Protein AF-A0A227JDB8-F1 (afdb_monomer_lite)

Structure (mmCIF, N/CA/C/O backbone):
data_AF-A0A227JDB8-F1
#
_entry.id   AF-A0A227JDB8-F1
#
loop_
_atom_site.group_PDB
_atom_site.id
_atom_site.type_symbol
_atom_site.label_atom_id
_atom_site.label_alt_id
_atom_site.label_comp_id
_atom_site.label_asym_id
_atom_site.label_entity_id
_atom_site.label_seq_id
_atom_site.pdbx_PDB_ins_code
_atom_site.Cartn_x
_atom_site.Cartn_y
_atom_site.Cartn_z
_atom_site.occupancy
_atom_site.B_iso_or_equiv
_atom_site.auth_seq_id
_ato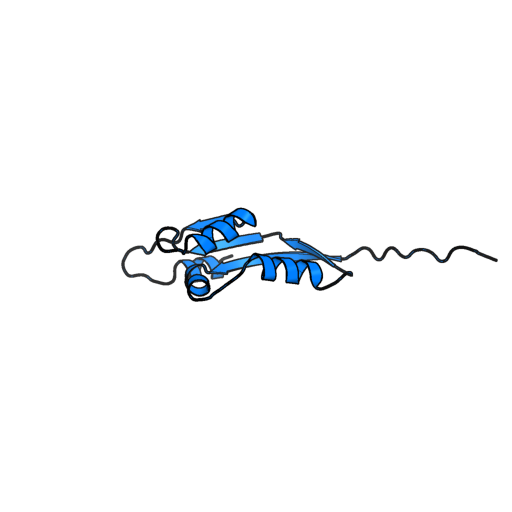m_site.auth_comp_id
_atom_site.auth_asym_id
_atom_site.auth_atom_id
_atom_site.pdbx_PDB_model_num
ATOM 1 N N . MET A 1 1 ? 44.524 -11.049 -34.548 1.00 39.00 1 MET A N 1
ATOM 2 C CA . MET A 1 1 ? 44.353 -10.693 -33.125 1.00 39.00 1 MET A CA 1
ATOM 3 C C . MET A 1 1 ? 43.212 -9.696 -33.043 1.00 39.00 1 MET A C 1
ATOM 5 O O . MET A 1 1 ? 43.419 -8.552 -33.417 1.00 39.00 1 MET A O 1
ATOM 9 N N . ASN A 1 2 ? 42.017 -10.125 -32.635 1.00 36.44 2 ASN A N 1
ATOM 10 C CA . ASN A 1 2 ? 40.935 -9.194 -32.313 1.00 36.44 2 ASN A CA 1
ATOM 11 C C . ASN A 1 2 ? 40.999 -8.923 -30.811 1.00 36.44 2 ASN A C 1
ATOM 13 O O . ASN A 1 2 ? 40.746 -9.812 -30.002 1.00 36.44 2 ASN A O 1
ATOM 17 N N . LEU A 1 3 ? 41.434 -7.713 -30.471 1.00 56.06 3 LEU A N 1
ATOM 18 C CA . LEU A 1 3 ? 41.342 -7.136 -29.136 1.00 56.06 3 LEU A CA 1
ATOM 19 C C . LEU A 1 3 ? 39.922 -6.585 -28.946 1.00 56.06 3 LEU A C 1
ATOM 21 O O . LEU A 1 3 ? 39.310 -6.143 -29.914 1.00 56.06 3 LEU A O 1
ATOM 25 N N . PHE A 1 4 ? 39.466 -6.596 -27.694 1.00 58.56 4 PHE A N 1
ATOM 26 C CA . PHE A 1 4 ? 38.163 -6.167 -27.164 1.00 58.56 4 PHE A CA 1
ATOM 27 C C . PHE A 1 4 ? 37.094 -7.273 -27.099 1.00 58.56 4 PHE A C 1
ATOM 29 O O . PHE A 1 4 ? 36.376 -7.509 -28.073 1.00 58.56 4 PHE A O 1
ATOM 36 N N . PRO A 1 5 ? 36.952 -7.955 -25.940 1.00 51.16 5 PRO A N 1
ATOM 37 C CA . PRO A 1 5 ? 35.776 -8.772 -25.687 1.00 51.16 5 PRO A CA 1
ATOM 38 C C . PRO A 1 5 ? 34.570 -7.833 -25.673 1.00 51.16 5 PRO A C 1
ATOM 40 O O . PRO A 1 5 ? 34.548 -6.848 -24.934 1.00 51.16 5 PRO A O 1
ATOM 43 N N . GLY A 1 6 ? 33.597 -8.104 -26.543 1.00 49.47 6 GLY A N 1
ATOM 44 C CA . GLY A 1 6 ? 32.348 -7.363 -26.572 1.00 49.47 6 GLY A CA 1
ATOM 45 C C . GLY A 1 6 ? 31.746 -7.350 -25.173 1.00 49.47 6 GLY A C 1
ATOM 46 O O . GLY A 1 6 ? 31.424 -8.401 -24.622 1.00 49.47 6 GLY A O 1
ATOM 47 N N . HIS A 1 7 ? 31.621 -6.156 -24.598 1.00 50.72 7 HIS A N 1
ATOM 48 C CA . HIS A 1 7 ? 30.735 -5.905 -23.474 1.00 50.72 7 HIS A CA 1
ATOM 49 C C . HIS A 1 7 ? 29.331 -6.288 -23.956 1.00 50.72 7 HIS A C 1
ATOM 51 O O . HIS A 1 7 ? 28.636 -5.498 -24.595 1.00 50.72 7 HIS A O 1
ATOM 57 N N . ASN A 1 8 ? 28.931 -7.535 -23.714 1.00 53.09 8 ASN A N 1
ATOM 58 C CA . ASN A 1 8 ? 27.532 -7.912 -23.736 1.00 53.09 8 ASN A CA 1
ATOM 59 C C . ASN A 1 8 ? 26.913 -7.143 -22.568 1.00 53.09 8 ASN A C 1
ATOM 61 O O . ASN A 1 8 ? 26.896 -7.625 -21.439 1.00 53.09 8 ASN A O 1
ATOM 65 N N . LEU A 1 9 ? 26.474 -5.903 -22.818 1.00 57.69 9 LEU A N 1
ATOM 66 C CA . LEU A 1 9 ? 25.509 -5.241 -21.953 1.00 57.69 9 LEU A CA 1
ATOM 67 C C . LEU A 1 9 ? 24.277 -6.145 -22.004 1.00 57.69 9 LEU A C 1
ATOM 69 O O . LEU A 1 9 ? 23.458 -6.038 -22.919 1.00 57.69 9 LEU A O 1
ATOM 73 N N . MET A 1 10 ? 24.188 -7.105 -21.081 1.00 58.69 10 MET A N 1
ATOM 74 C CA . MET A 1 10 ? 22.950 -7.825 -20.843 1.00 58.69 10 MET A CA 1
ATOM 75 C C . MET A 1 10 ? 21.908 -6.741 -20.597 1.00 58.69 10 MET A C 1
ATOM 77 O O . MET A 1 10 ? 22.000 -5.988 -19.627 1.00 58.69 10 MET A O 1
ATOM 81 N N . LYS A 1 11 ? 20.975 -6.573 -21.541 1.00 64.44 11 LYS A N 1
ATOM 82 C CA . LYS A 1 11 ? 19.847 -5.668 -21.343 1.00 64.44 11 LYS A CA 1
ATOM 83 C C . LYS A 1 11 ? 19.117 -6.189 -20.115 1.00 64.44 11 LYS A C 1
ATOM 85 O O . LYS A 1 11 ? 18.510 -7.257 -20.195 1.00 64.44 11 LYS A O 1
ATOM 90 N N . LYS A 1 12 ? 19.219 -5.45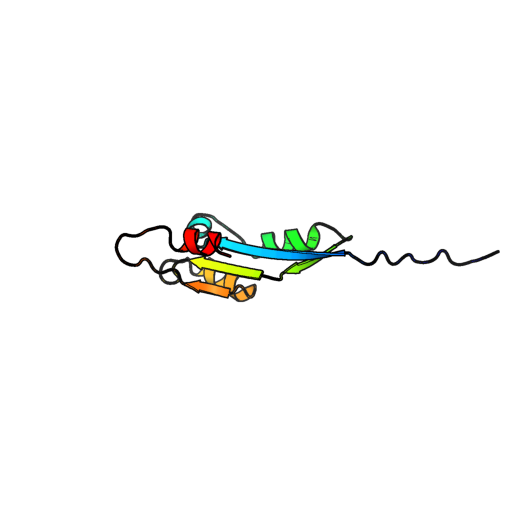4 -19.004 1.00 70.56 12 LYS A N 1
ATOM 91 C CA . LYS A 1 12 ? 18.480 -5.765 -17.784 1.00 70.56 12 LYS A CA 1
ATOM 92 C C . LYS A 1 12 ? 17.009 -5.926 -18.158 1.00 70.56 12 LYS A C 1
ATOM 94 O O . LYS A 1 12 ? 16.449 -5.082 -18.868 1.00 70.56 12 LYS A O 1
ATOM 99 N N . LYS A 1 13 ? 16.406 -7.045 -17.769 1.00 79.50 13 LYS A N 1
ATOM 100 C CA . LYS A 1 13 ? 15.002 -7.319 -18.088 1.00 79.50 13 LYS A CA 1
ATOM 101 C C . LYS A 1 13 ? 14.136 -6.447 -17.190 1.00 79.50 13 LYS A C 1
ATOM 103 O O . LYS A 1 13 ? 14.370 -6.371 -15.990 1.00 79.50 13 LYS A O 1
ATOM 108 N N . ASN A 1 14 ? 13.140 -5.778 -17.759 1.00 84.75 14 ASN A N 1
ATOM 109 C CA . ASN A 1 14 ? 12.207 -5.002 -16.949 1.00 84.75 14 ASN A CA 1
ATOM 110 C C . ASN A 1 14 ? 11.305 -5.959 -16.170 1.00 84.75 14 ASN A C 1
ATOM 112 O O . ASN A 1 14 ? 10.668 -6.831 -16.763 1.00 84.75 14 ASN A O 1
ATOM 116 N N . PHE A 1 15 ? 11.255 -5.777 -14.858 1.00 85.69 15 PHE A N 1
ATOM 117 C CA . PHE A 1 15 ? 10.401 -6.529 -13.958 1.00 85.69 15 PHE A CA 1
ATOM 118 C C . PHE A 1 15 ? 9.381 -5.571 -13.353 1.00 85.69 15 PHE A C 1
ATOM 120 O O . PHE A 1 15 ? 9.704 -4.746 -12.499 1.00 85.69 15 PHE A O 1
ATOM 127 N N . ASN A 1 16 ? 8.153 -5.631 -13.859 1.00 88.62 16 ASN A N 1
ATOM 128 C CA . ASN A 1 16 ? 7.084 -4.746 -13.421 1.00 88.62 16 ASN A CA 1
ATOM 129 C C . ASN A 1 16 ? 6.473 -5.293 -12.131 1.00 88.62 16 ASN A C 1
ATOM 131 O O . ASN A 1 16 ? 5.984 -6.420 -12.107 1.00 88.62 16 ASN A O 1
ATOM 135 N N . ILE A 1 17 ? 6.489 -4.486 -11.076 1.00 89.75 17 ILE A N 1
ATOM 136 C CA . ILE A 1 17 ? 5.990 -4.851 -9.754 1.00 89.75 17 ILE A CA 1
ATOM 137 C C . ILE A 1 17 ? 4.699 -4.083 -9.490 1.00 89.75 17 ILE A C 1
ATOM 139 O O . ILE A 1 17 ? 4.656 -2.855 -9.603 1.00 89.75 17 ILE A O 1
ATOM 143 N N . ALA A 1 18 ? 3.656 -4.813 -9.115 1.00 92.12 18 ALA A N 1
ATOM 144 C CA . ALA A 1 18 ? 2.440 -4.262 -8.545 1.00 92.12 18 ALA A CA 1
ATOM 145 C C . ALA A 1 18 ? 2.441 -4.540 -7.039 1.00 92.12 18 ALA A C 1
ATOM 147 O O . ALA A 1 18 ? 2.642 -5.680 -6.621 1.00 92.12 18 ALA A O 1
ATOM 148 N N . VAL A 1 19 ? 2.268 -3.496 -6.230 1.00 91.69 19 VAL A N 1
ATOM 149 C CA . VAL A 1 19 ? 2.244 -3.590 -4.769 1.00 91.69 19 VAL A CA 1
ATOM 150 C C . VAL A 1 19 ? 0.891 -3.118 -4.267 1.00 91.69 19 VAL A C 1
ATOM 152 O O . VAL A 1 19 ? 0.501 -1.968 -4.486 1.00 91.69 19 VAL A O 1
ATOM 155 N N . TYR A 1 20 ? 0.217 -4.008 -3.548 1.00 92.31 20 TYR A N 1
ATOM 156 C CA . TYR A 1 20 ? -1.066 -3.753 -2.917 1.00 92.31 20 TYR A CA 1
ATOM 157 C C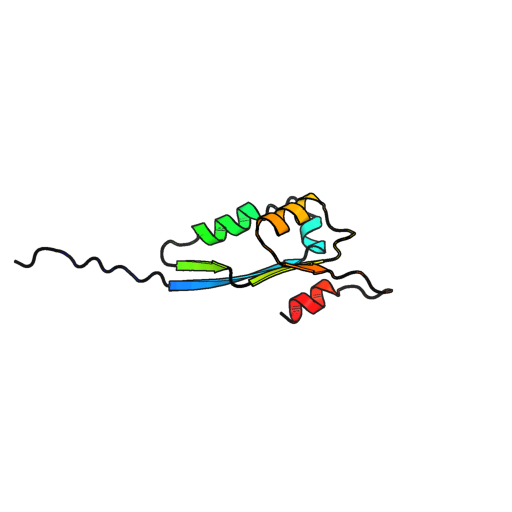 . TYR A 1 20 ? -0.935 -3.973 -1.410 1.00 92.31 20 TYR A C 1
ATOM 159 O O . TYR A 1 20 ? -0.429 -5.004 -0.970 1.00 92.31 20 TYR A O 1
ATOM 167 N N . ILE A 1 21 ? -1.349 -2.986 -0.619 1.00 90.19 21 ILE A N 1
ATOM 168 C CA . ILE A 1 21 ? -1.215 -2.994 0.840 1.00 90.19 21 ILE A CA 1
ATOM 169 C C . ILE A 1 21 ? -2.602 -2.982 1.467 1.00 90.19 21 ILE A C 1
ATOM 171 O O . ILE A 1 21 ? -3.380 -2.060 1.236 1.00 90.19 21 ILE A O 1
ATOM 175 N N . ASP A 1 22 ? -2.881 -3.953 2.329 1.00 89.62 22 ASP A N 1
ATOM 176 C CA . ASP A 1 22 ? -4.021 -3.891 3.239 1.00 89.62 22 ASP A CA 1
ATOM 177 C C . ASP A 1 22 ? -3.626 -3.149 4.520 1.00 89.62 22 ASP A C 1
ATOM 179 O O . ASP A 1 22 ? -2.856 -3.638 5.352 1.00 89.62 22 ASP A O 1
ATOM 183 N N . MET A 1 23 ? -4.159 -1.942 4.688 1.00 88.44 23 MET A N 1
ATOM 184 C CA . MET A 1 23 ? -3.828 -1.084 5.818 1.00 88.44 23 MET A CA 1
ATOM 185 C C . MET A 1 23 ? -4.431 -1.579 7.139 1.00 88.44 23 MET A C 1
ATOM 187 O O . MET A 1 23 ? -3.868 -1.268 8.189 1.00 88.44 23 MET A O 1
ATOM 191 N N . GLU A 1 24 ? -5.554 -2.311 7.130 1.00 81.75 24 GLU A N 1
ATOM 192 C CA . GLU A 1 24 ? -6.167 -2.827 8.367 1.00 81.75 24 GLU A CA 1
ATOM 193 C C . GLU A 1 24 ? -5.327 -3.972 8.946 1.00 81.75 24 GLU A C 1
ATOM 195 O O . GLU A 1 24 ? -5.094 -4.007 10.157 1.00 81.75 24 GLU A O 1
ATOM 200 N N . A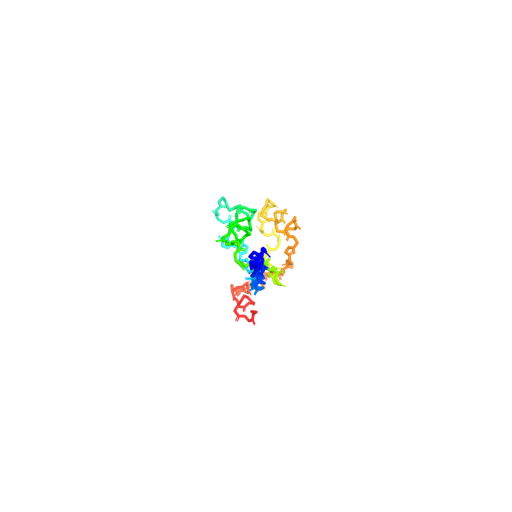SN A 1 25 ? -4.805 -4.848 8.085 1.00 81.19 25 ASN A N 1
ATOM 201 C CA . ASN A 1 25 ? -3.975 -5.980 8.501 1.00 81.19 25 ASN A CA 1
ATOM 202 C C . ASN A 1 25 ? -2.533 -5.574 8.856 1.00 81.19 25 ASN A C 1
ATOM 204 O O . ASN A 1 25 ? -1.966 -6.071 9.830 1.00 81.19 25 ASN A O 1
ATOM 208 N N . ILE A 1 26 ? -1.949 -4.618 8.130 1.00 79.62 26 ILE A N 1
ATOM 209 C CA . ILE A 1 26 ? -0.585 -4.120 8.385 1.00 79.62 26 ILE A CA 1
ATOM 210 C C . ILE A 1 26 ? -0.520 -3.248 9.647 1.00 79.62 26 ILE A C 1
ATOM 212 O O . ILE A 1 26 ? 0.499 -3.204 10.335 1.00 79.62 26 ILE A O 1
ATOM 216 N N . ALA A 1 27 ? -1.614 -2.570 10.010 1.00 67.31 27 ALA A N 1
ATOM 217 C CA . ALA A 1 27 ? -1.645 -1.727 11.202 1.00 67.31 27 ALA A CA 1
ATOM 218 C C . ALA A 1 27 ? -1.400 -2.500 12.512 1.00 67.31 27 ALA A C 1
ATOM 220 O O . ALA A 1 27 ? -1.106 -1.868 13.527 1.00 67.31 27 ALA A O 1
ATOM 221 N N . ALA A 1 28 ? -1.492 -3.831 12.525 1.00 62.56 28 ALA A N 1
ATOM 222 C CA . ALA A 1 28 ? -1.242 -4.646 13.711 1.00 62.56 28 ALA A CA 1
ATOM 223 C C . ALA A 1 28 ? 0.254 -4.882 14.016 1.00 62.56 28 ALA A C 1
ATOM 225 O O . ALA A 1 28 ? 0.567 -5.278 15.137 1.00 62.56 28 ALA A O 1
ATOM 226 N N . SER A 1 29 ? 1.172 -4.611 13.080 1.00 66.50 29 SER A N 1
ATOM 227 C CA . SER A 1 29 ? 2.607 -4.914 13.210 1.00 66.50 29 SER A CA 1
ATOM 228 C C . SER A 1 29 ? 3.505 -3.667 13.164 1.00 66.50 29 SER A C 1
ATOM 230 O O . SER A 1 29 ? 3.058 -2.568 12.819 1.00 66.50 29 SER A O 1
ATOM 232 N N . ASP A 1 30 ? 4.785 -3.838 13.519 1.00 72.44 30 ASP A N 1
ATOM 233 C CA . ASP A 1 30 ? 5.858 -2.839 13.352 1.00 72.44 30 ASP A CA 1
ATOM 234 C C . ASP A 1 30 ? 6.355 -2.801 11.897 1.00 72.44 30 ASP A C 1
ATOM 236 O O . ASP A 1 30 ? 7.545 -2.895 11.605 1.00 72.44 30 ASP A O 1
ATOM 240 N N . PHE A 1 31 ? 5.416 -2.725 10.957 1.00 80.38 31 PHE A N 1
ATOM 241 C CA . PHE A 1 31 ? 5.710 -2.760 9.533 1.00 80.38 31 PHE A CA 1
ATOM 242 C C . PHE A 1 31 ? 6.471 -1.509 9.075 1.00 80.38 31 PHE A C 1
ATOM 244 O O . PHE A 1 31 ? 6.038 -0.376 9.321 1.00 80.38 31 PHE A O 1
ATOM 251 N N . GLN A 1 32 ? 7.571 -1.735 8.355 1.00 85.31 32 GLN A N 1
ATOM 252 C CA . GLN A 1 32 ? 8.359 -0.704 7.688 1.00 85.31 32 GLN A CA 1
ATOM 253 C C . GLN A 1 32 ? 8.276 -0.900 6.174 1.00 85.31 32 GLN A C 1
ATOM 255 O O . GLN A 1 32 ? 8.862 -1.824 5.611 1.00 85.31 32 GLN A O 1
ATOM 260 N N . LEU A 1 33 ? 7.525 -0.024 5.508 1.00 86.00 33 LEU A N 1
ATOM 261 C CA . LEU A 1 33 ? 7.325 -0.078 4.062 1.00 86.00 33 LEU A CA 1
ATOM 262 C C . LEU A 1 33 ? 8.642 0.134 3.309 1.00 86.00 33 LEU A C 1
ATOM 264 O O . LEU A 1 33 ? 8.885 -0.521 2.299 1.00 86.00 33 LEU A O 1
ATOM 268 N N . GLU A 1 34 ? 9.502 1.012 3.819 1.00 86.44 34 GLU A N 1
ATOM 269 C CA . GLU A 1 34 ? 10.789 1.336 3.207 1.00 86.44 34 GLU A CA 1
ATOM 270 C C . GLU A 1 34 ? 11.688 0.103 3.042 1.00 86.44 34 GLU A C 1
ATOM 272 O O . GLU A 1 34 ? 12.216 -0.133 1.955 1.00 86.44 34 GLU A O 1
ATOM 277 N N . GLU A 1 35 ? 11.809 -0.729 4.081 1.00 86.62 35 GLU A N 1
ATOM 278 C CA . GLU A 1 35 ? 12.615 -1.956 4.037 1.00 86.62 35 GLU A CA 1
ATOM 279 C C . GLU A 1 35 ? 12.104 -2.930 2.969 1.00 86.62 35 GLU A C 1
ATOM 281 O O . GLU A 1 35 ? 12.889 -3.489 2.199 1.00 86.62 35 GLU A O 1
ATOM 286 N N . VAL A 1 36 ? 10.780 -3.077 2.858 1.00 85.69 36 VAL A N 1
ATOM 287 C CA . VAL A 1 36 ? 10.148 -3.918 1.834 1.00 85.69 36 VAL A CA 1
ATOM 288 C C . VAL A 1 36 ? 10.464 -3.393 0.435 1.00 85.69 36 VAL A C 1
ATOM 290 O O . VAL A 1 36 ? 10.903 -4.158 -0.424 1.00 85.69 36 VAL A O 1
ATOM 293 N N . MET A 1 37 ? 10.305 -2.090 0.200 1.00 86.62 37 MET A N 1
ATOM 294 C CA . MET A 1 37 ? 10.581 -1.481 -1.105 1.00 86.62 37 MET A CA 1
ATOM 295 C C . MET A 1 37 ? 12.058 -1.612 -1.497 1.00 86.62 37 MET A C 1
ATOM 297 O O . MET A 1 37 ? 12.362 -1.946 -2.644 1.00 86.62 37 MET A O 1
ATOM 301 N N . ASN A 1 38 ? 12.967 -1.409 -0.542 1.00 87.19 38 ASN A N 1
ATOM 302 C CA . ASN A 1 38 ? 14.404 -1.558 -0.753 1.00 87.19 38 ASN A CA 1
ATOM 303 C C . ASN A 1 38 ? 14.785 -3.009 -1.058 1.00 87.19 38 ASN A C 1
ATOM 305 O O . ASN A 1 38 ? 15.595 -3.239 -1.955 1.00 87.19 38 ASN A O 1
ATOM 309 N N . SER A 1 39 ? 14.153 -3.983 -0.395 1.00 85.31 39 SER A N 1
ATOM 310 C CA . SER A 1 39 ? 14.405 -5.405 -0.654 1.00 85.31 39 SER A CA 1
ATOM 311 C C . SER A 1 39 ? 14.151 -5.781 -2.121 1.00 85.31 39 SER A C 1
ATOM 313 O O . SER A 1 39 ? 14.989 -6.442 -2.735 1.00 85.31 39 SER A O 1
ATOM 315 N N . PHE A 1 40 ? 13.070 -5.269 -2.728 1.00 80.75 40 PHE A N 1
ATOM 316 C CA . PHE A 1 40 ? 12.751 -5.499 -4.142 1.00 80.75 40 PHE A CA 1
ATOM 317 C C . PHE A 1 40 ? 13.752 -4.848 -5.099 1.00 80.75 40 PHE A C 1
ATOM 319 O O . PHE A 1 40 ? 14.030 -5.398 -6.162 1.00 80.75 40 PHE A O 1
ATOM 326 N N . LEU A 1 41 ? 14.295 -3.684 -4.739 1.00 80.06 41 LEU A N 1
ATOM 327 C CA . LEU A 1 41 ? 15.307 -2.991 -5.539 1.00 80.06 41 LEU A CA 1
ATOM 328 C C . LEU A 1 41 ? 16.685 -3.657 -5.436 1.00 80.06 41 LEU A C 1
ATOM 330 O O . LEU A 1 41 ? 17.465 -3.581 -6.379 1.00 80.06 41 LEU A O 1
ATOM 334 N N . SER A 1 42 ? 16.973 -4.322 -4.314 1.00 77.81 42 SER A N 1
ATOM 335 C CA . SER A 1 42 ? 18.228 -5.047 -4.080 1.00 77.81 42 SER A CA 1
ATOM 336 C C . SER A 1 42 ? 18.228 -6.502 -4.557 1.00 77.81 42 SER A C 1
ATOM 338 O O . SER A 1 42 ? 19.269 -7.150 -4.493 1.00 77.81 42 SER A O 1
ATOM 340 N N . ALA A 1 43 ? 17.075 -7.038 -4.976 1.00 67.50 43 ALA A N 1
ATOM 341 C CA . ALA A 1 43 ? 16.885 -8.478 -5.144 1.00 67.50 43 ALA A CA 1
ATOM 342 C C . ALA A 1 43 ? 17.696 -9.089 -6.295 1.00 67.50 43 ALA A C 1
ATOM 344 O O . ALA A 1 43 ? 18.004 -10.277 -6.228 1.00 67.50 43 ALA A O 1
ATOM 345 N N . ASP A 1 44 ? 18.044 -8.320 -7.333 1.00 65.88 44 ASP A N 1
ATOM 346 C CA . ASP A 1 44 ? 18.831 -8.846 -8.448 1.00 65.88 44 ASP A CA 1
ATOM 347 C C . ASP A 1 44 ? 19.381 -7.743 -9.368 1.00 65.88 44 ASP A C 1
ATOM 349 O O . ASP A 1 44 ? 18.662 -6.821 -9.760 1.00 65.88 44 ASP A O 1
ATOM 353 N N . ASP A 1 45 ? 20.639 -7.872 -9.786 1.00 68.75 45 ASP A N 1
ATOM 354 C CA . ASP A 1 45 ? 21.265 -6.953 -10.738 1.00 68.75 45 ASP A CA 1
ATOM 355 C C . ASP A 1 45 ? 20.841 -7.226 -12.192 1.00 68.75 45 ASP A C 1
ATOM 357 O O . ASP A 1 45 ? 21.038 -6.370 -13.059 1.00 68.75 45 ASP A O 1
ATOM 361 N N . GLU A 1 46 ? 20.232 -8.382 -12.478 1.00 75.94 46 GLU A N 1
ATOM 362 C CA . GLU A 1 46 ? 19.755 -8.738 -13.821 1.00 75.94 46 GLU A CA 1
ATOM 363 C C . GLU A 1 46 ? 18.448 -8.016 -14.208 1.00 75.94 46 GLU A C 1
ATOM 365 O O . GLU A 1 46 ? 18.152 -7.844 -15.399 1.00 75.94 46 GLU A O 1
ATOM 370 N N . TYR A 1 47 ? 17.677 -7.541 -13.226 1.00 77.38 47 TYR A N 1
ATOM 371 C CA . TYR A 1 47 ? 16.357 -6.955 -13.451 1.00 77.38 47 TYR A CA 1
ATOM 372 C C . TYR A 1 47 ? 16.321 -5.451 -13.166 1.00 77.38 47 TYR A C 1
ATOM 374 O O . TYR A 1 47 ? 16.910 -4.944 -12.217 1.00 77.38 47 TYR A O 1
ATOM 382 N N . ASN A 1 48 ? 15.577 -4.720 -13.994 1.00 81.19 48 ASN A N 1
ATOM 383 C CA . ASN A 1 48 ? 15.128 -3.372 -13.664 1.00 81.19 48 ASN A CA 1
ATOM 384 C C . ASN A 1 48 ? 13.752 -3.486 -13.004 1.00 81.19 48 ASN A C 1
ATOM 386 O O . ASN A 1 48 ? 12.753 -3.661 -13.705 1.00 81.19 48 ASN A O 1
ATOM 390 N N . CYS A 1 49 ? 13.692 -3.400 -11.677 1.00 84.50 49 CYS A N 1
ATOM 391 C CA . CYS A 1 49 ? 12.433 -3.401 -10.934 1.00 84.50 49 CYS A CA 1
ATOM 392 C C . CYS A 1 49 ? 11.682 -2.077 -11.143 1.00 84.50 49 CYS A C 1
ATOM 394 O O . CYS A 1 49 ? 12.139 -1.013 -10.726 1.00 84.50 49 CYS A O 1
ATOM 396 N N . ILE A 1 50 ? 10.519 -2.138 -11.791 1.00 87.31 50 ILE A N 1
ATOM 397 C CA . ILE A 1 50 ? 9.664 -0.984 -12.086 1.00 87.31 50 ILE A CA 1
ATOM 398 C C . ILE A 1 50 ? 8.358 -1.142 -11.314 1.00 87.31 50 ILE A C 1
ATOM 400 O O . ILE A 1 50 ? 7.498 -1.942 -11.679 1.00 87.31 50 ILE A O 1
ATOM 404 N N . PHE A 1 51 ? 8.170 -0.349 -10.263 1.00 89.62 51 PHE A N 1
ATOM 405 C CA . PHE A 1 51 ? 6.902 -0.320 -9.535 1.00 89.62 51 PHE A CA 1
ATOM 406 C C . PHE A 1 51 ? 5.827 0.365 -10.379 1.00 89.62 51 PHE A C 1
ATOM 408 O O . PHE A 1 51 ? 5.798 1.589 -10.489 1.00 89.62 51 PHE A O 1
ATOM 415 N N . THR A 1 52 ? 4.967 -0.440 -10.993 1.00 89.19 52 THR A N 1
ATOM 416 C CA . THR A 1 52 ? 3.922 0.020 -11.914 1.00 89.19 52 THR A CA 1
ATOM 417 C C . THR A 1 52 ? 2.627 0.335 -11.173 1.00 89.19 52 THR A C 1
ATOM 419 O O . THR A 1 52 ? 1.929 1.275 -11.540 1.00 89.19 52 THR A O 1
ATOM 422 N N . ILE A 1 53 ? 2.321 -0.416 -10.111 1.00 91.88 53 ILE A N 1
ATOM 423 C CA . ILE A 1 53 ? 1.139 -0.196 -9.271 1.00 91.88 53 ILE A CA 1
ATOM 424 C C . ILE A 1 53 ? 1.584 -0.114 -7.818 1.00 91.88 53 ILE A C 1
ATOM 426 O O . ILE A 1 53 ? 2.404 -0.911 -7.359 1.00 91.88 53 ILE A O 1
ATOM 430 N N . LYS A 1 54 ? 1.045 0.874 -7.110 1.00 94.31 54 LYS A N 1
ATOM 431 C CA . LYS A 1 54 ? 1.252 1.100 -5.685 1.00 94.31 54 LYS A CA 1
ATOM 432 C C . LYS A 1 54 ? -0.062 1.573 -5.090 1.00 94.31 54 LYS A C 1
ATOM 434 O O . LYS A 1 54 ? -0.389 2.755 -5.192 1.00 94.31 54 LYS A O 1
ATOM 439 N N . SER A 1 55 ? -0.801 0.661 -4.478 1.00 94.12 55 SER A N 1
ATOM 440 C CA . SER A 1 55 ? -2.111 0.959 -3.905 1.00 94.12 55 SER A CA 1
ATOM 441 C C . SER A 1 55 ? -2.193 0.472 -2.467 1.00 94.12 55 SER A C 1
ATOM 443 O O . SER A 1 55 ? -1.705 -0.605 -2.134 1.00 94.12 55 SER A O 1
ATOM 445 N N . ALA A 1 56 ? -2.803 1.270 -1.603 1.00 93.19 56 ALA A N 1
ATOM 446 C CA . ALA A 1 56 ? -3.073 0.912 -0.221 1.00 93.19 56 ALA A CA 1
ATOM 447 C C . ALA A 1 56 ? -4.572 1.044 0.060 1.00 93.19 56 ALA A C 1
ATOM 449 O O . ALA A 1 56 ? -5.157 2.093 -0.202 1.00 93.19 56 ALA A O 1
ATOM 450 N N . TYR A 1 57 ? -5.183 -0.011 0.591 1.00 92.81 57 TYR A N 1
ATOM 451 C CA . TYR A 1 57 ? -6.621 -0.121 0.826 1.00 92.81 57 TYR A CA 1
ATOM 452 C C . TYR A 1 57 ? -6.864 -0.132 2.319 1.00 92.81 57 TYR A C 1
ATOM 454 O O . TYR A 1 57 ? -6.278 -0.925 3.057 1.00 92.81 57 TYR A O 1
ATOM 462 N N . GLY A 1 58 ? -7.743 0.745 2.773 1.00 89.56 58 GLY A N 1
ATOM 463 C CA . GLY A 1 58 ? -8.150 0.747 4.163 1.00 89.56 58 GLY A CA 1
ATOM 464 C C . GLY A 1 58 ? -8.870 2.015 4.555 1.00 89.56 58 GLY A C 1
ATOM 465 O O . GLY A 1 58 ? -8.906 3.004 3.828 1.00 89.56 58 GLY A O 1
ATOM 466 N N . ASN A 1 59 ? -9.451 1.985 5.748 1.00 88.00 59 ASN A N 1
ATOM 467 C CA . ASN A 1 59 ? -10.131 3.140 6.304 1.00 88.00 59 ASN A CA 1
ATOM 468 C C . ASN A 1 59 ? -9.116 4.166 6.833 1.00 88.00 59 ASN A C 1
ATOM 470 O O . ASN A 1 59 ? -8.454 3.954 7.859 1.00 88.00 59 ASN A O 1
ATOM 474 N N . GLN A 1 60 ? -9.032 5.318 6.167 1.00 86.19 60 GLN A N 1
ATOM 475 C CA . GLN A 1 60 ? -8.099 6.384 6.530 1.00 86.19 60 GLN A CA 1
ATOM 476 C C . GLN A 1 60 ? -8.349 6.960 7.929 1.00 86.19 60 GLN A C 1
ATOM 478 O O . GLN A 1 60 ? -7.400 7.414 8.582 1.00 86.19 60 GLN A O 1
ATOM 483 N N . ALA A 1 61 ? -9.594 6.930 8.412 1.00 84.06 61 ALA A N 1
ATOM 484 C CA . ALA A 1 61 ? -9.952 7.449 9.729 1.00 84.06 61 ALA A CA 1
ATOM 485 C C . ALA A 1 61 ? -9.372 6.591 10.863 1.00 84.06 61 ALA A C 1
ATOM 487 O O . ALA A 1 61 ? -8.979 7.128 11.897 1.00 84.06 61 ALA A O 1
ATOM 488 N N . THR A 1 62 ? -9.277 5.274 10.663 1.00 83.38 62 THR A N 1
ATOM 489 C CA . THR A 1 62 ? -8.794 4.328 11.684 1.00 83.38 62 THR A CA 1
ATOM 490 C C . THR A 1 62 ? -7.336 3.917 11.494 1.00 83.38 62 THR A C 1
ATOM 492 O O . THR A 1 62 ? -6.727 3.393 12.424 1.00 83.38 62 THR A O 1
ATOM 495 N N . ALA A 1 63 ? -6.752 4.158 10.319 1.00 82.75 63 ALA A N 1
ATOM 496 C CA . ALA A 1 63 ? -5.366 3.806 10.035 1.00 82.75 63 ALA A CA 1
ATOM 497 C C . ALA A 1 63 ? -4.360 4.572 10.917 1.00 82.75 63 ALA A C 1
ATOM 499 O O . ALA A 1 63 ? -4.488 5.785 11.143 1.00 82.75 63 ALA A O 1
ATOM 500 N N . LYS A 1 64 ? -3.303 3.868 11.355 1.00 85.19 64 LYS A N 1
ATOM 501 C CA . LYS A 1 64 ? -2.171 4.451 12.094 1.00 85.19 64 LYS A CA 1
ATOM 502 C C . LYS A 1 64 ? -1.559 5.612 11.302 1.00 85.19 64 LYS A C 1
ATOM 504 O O . LYS A 1 64 ? -1.353 5.519 10.094 1.00 85.19 64 LYS A O 1
ATOM 509 N N . LYS A 1 65 ? -1.239 6.712 11.993 1.00 86.88 65 LYS A N 1
ATOM 510 C CA . LYS A 1 65 ? -0.618 7.894 11.367 1.00 86.88 65 LYS A CA 1
ATOM 511 C C . LYS A 1 65 ? 0.733 7.562 10.730 1.00 86.88 65 LYS A C 1
ATOM 513 O O . LYS A 1 65 ? 0.953 7.962 9.598 1.00 86.88 65 LYS A O 1
ATOM 518 N N . SER A 1 66 ? 1.57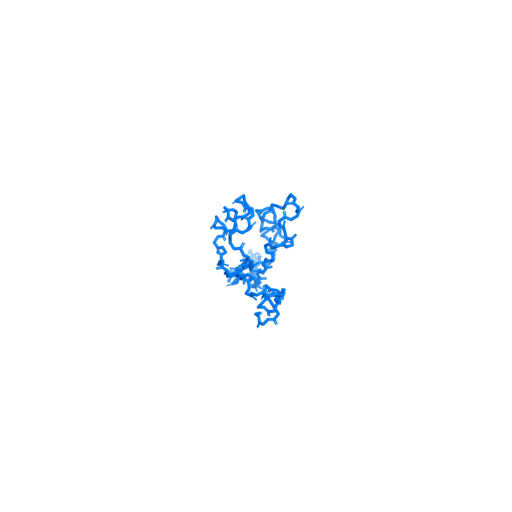6 6.790 11.419 1.00 86.62 66 SER A N 1
ATOM 519 C CA . SER A 1 66 ? 2.892 6.371 10.917 1.00 86.62 66 SER A CA 1
ATOM 520 C C . SER A 1 66 ? 2.799 5.601 9.599 1.00 86.62 66 SER A C 1
ATOM 522 O O . SER A 1 66 ? 3.529 5.907 8.666 1.00 86.62 66 SER A O 1
ATOM 524 N N . LEU A 1 67 ? 1.860 4.657 9.495 1.00 86.94 67 LEU A N 1
ATOM 525 C CA . LEU A 1 67 ? 1.627 3.897 8.266 1.00 86.94 67 LEU A CA 1
ATOM 526 C C . LEU A 1 67 ? 1.168 4.809 7.119 1.00 86.94 67 LEU A C 1
ATOM 528 O O . LEU A 1 67 ? 1.679 4.703 6.011 1.00 86.94 67 LEU A O 1
ATOM 532 N N . LYS A 1 68 ? 0.245 5.744 7.385 1.00 87.94 68 LYS A N 1
ATOM 533 C CA . LYS A 1 68 ? -0.201 6.723 6.379 1.00 87.94 68 LYS A CA 1
ATOM 534 C C . LYS A 1 68 ? 0.949 7.589 5.868 1.00 87.94 68 LYS A C 1
ATOM 536 O O . LYS A 1 68 ? 1.038 7.805 4.667 1.00 87.94 68 LYS A O 1
ATOM 541 N N . THR A 1 69 ? 1.821 8.054 6.761 1.00 89.75 69 THR A N 1
ATOM 542 C CA . THR A 1 69 ? 3.011 8.821 6.379 1.00 89.75 69 THR A CA 1
ATOM 543 C C . THR A 1 69 ? 3.909 8.008 5.448 1.00 89.75 69 THR A C 1
ATOM 545 O O . THR A 1 69 ? 4.189 8.474 4.350 1.00 89.75 69 THR A O 1
ATOM 548 N N . GLN A 1 70 ? 4.242 6.765 5.815 1.00 89.81 70 GLN A N 1
ATOM 549 C CA . GLN A 1 70 ? 5.071 5.887 4.978 1.00 89.81 70 GLN A CA 1
ATOM 550 C C . GLN A 1 70 ? 4.453 5.645 3.589 1.00 89.81 70 GLN A C 1
ATOM 552 O O . GLN A 1 70 ? 5.128 5.732 2.568 1.00 89.81 70 GLN A O 1
ATOM 557 N N . ILE A 1 71 ? 3.148 5.367 3.530 1.00 91.12 71 ILE A N 1
ATOM 558 C CA . ILE A 1 71 ? 2.416 5.149 2.273 1.00 91.12 71 ILE A CA 1
ATOM 559 C C . ILE A 1 71 ? 2.517 6.382 1.358 1.00 91.12 71 ILE A C 1
ATOM 561 O O . ILE A 1 71 ? 2.818 6.247 0.170 1.00 91.12 71 ILE A O 1
ATOM 565 N N . LEU A 1 72 ? 2.311 7.582 1.910 1.00 90.06 72 LEU A N 1
ATOM 566 C CA . LEU A 1 72 ? 2.403 8.834 1.155 1.00 90.06 72 LEU A CA 1
ATOM 567 C C . LEU A 1 72 ? 3.834 9.121 0.681 1.00 90.06 72 LEU A C 1
ATOM 569 O O . LEU A 1 72 ? 4.024 9.467 -0.482 1.00 90.06 72 LEU A O 1
ATOM 573 N N . GLU A 1 73 ? 4.837 8.931 1.540 1.00 91.75 73 GLU A N 1
ATOM 574 C CA . GLU A 1 73 ? 6.256 9.145 1.210 1.00 91.75 73 GLU A CA 1
ATOM 575 C C . GLU A 1 73 ? 6.735 8.233 0.071 1.00 91.75 73 GLU A C 1
ATOM 577 O O . GLU A 1 73 ? 7.530 8.646 -0.774 1.00 91.75 73 GLU A O 1
ATOM 582 N N . HIS A 1 74 ? 6.195 7.015 -0.023 1.00 90.38 74 HIS A N 1
ATOM 583 C CA . HIS A 1 74 ? 6.515 6.072 -1.097 1.00 90.38 74 HIS A CA 1
ATOM 584 C C . HIS A 1 74 ? 5.619 6.188 -2.344 1.00 90.38 74 HIS A C 1
ATOM 586 O O . HIS A 1 74 ? 5.734 5.355 -3.258 1.00 90.38 74 HIS A O 1
ATOM 592 N N . ASN A 1 75 ? 4.789 7.237 -2.423 1.00 91.62 75 ASN A N 1
ATOM 593 C CA . ASN A 1 75 ? 3.865 7.531 -3.523 1.00 91.62 75 ASN A CA 1
ATOM 594 C C . ASN A 1 75 ? 2.848 6.409 -3.792 1.00 91.62 75 ASN A C 1
ATOM 596 O O . ASN A 1 75 ? 2.556 6.090 -4.946 1.00 91.62 75 ASN A O 1
ATOM 600 N N . PHE A 1 76 ? 2.329 5.779 -2.739 1.00 93.44 76 PHE A N 1
ATOM 601 C CA . PHE A 1 76 ? 1.198 4.864 -2.866 1.00 93.44 76 PHE A CA 1
ATOM 602 C C . PHE A 1 76 ? -0.106 5.650 -2.984 1.00 93.44 76 PHE A C 1
ATOM 604 O O . PHE A 1 76 ? -0.336 6.623 -2.263 1.00 93.44 76 PHE A O 1
ATOM 611 N N . ASN A 1 77 ? -0.990 5.193 -3.866 1.00 92.50 77 ASN A N 1
ATOM 612 C CA . ASN A 1 77 ? -2.350 5.694 -3.930 1.00 92.50 77 ASN A CA 1
ATOM 613 C C . ASN A 1 77 ? -3.172 5.103 -2.778 1.00 92.50 77 ASN A C 1
ATOM 615 O O . ASN A 1 77 ? -3.203 3.886 -2.601 1.00 92.50 77 ASN A O 1
ATOM 619 N N . ILE A 1 78 ? -3.849 5.950 -2.004 1.00 91.31 78 ILE A N 1
ATOM 620 C CA . ILE A 1 78 ? -4.695 5.496 -0.897 1.00 91.31 78 ILE A CA 1
ATOM 621 C C . ILE A 1 78 ? -6.133 5.379 -1.381 1.00 91.31 78 ILE A C 1
ATOM 623 O O . ILE A 1 78 ? -6.767 6.371 -1.738 1.00 91.31 78 ILE A O 1
ATOM 627 N N . ILE A 1 79 ? -6.663 4.166 -1.325 1.00 91.81 79 ILE A N 1
ATOM 628 C CA . ILE A 1 79 ? -8.043 3.847 -1.657 1.00 91.81 79 ILE A CA 1
ATOM 629 C C . ILE A 1 79 ? -8.796 3.732 -0.337 1.00 91.81 79 ILE A C 1
ATOM 631 O O . ILE A 1 79 ? -8.659 2.756 0.402 1.00 91.81 79 ILE A O 1
ATOM 635 N N . ASP A 1 80 ? -9.559 4.778 -0.016 1.00 89.31 80 ASP A N 1
ATOM 636 C CA . ASP A 1 80 ? -10.310 4.824 1.235 1.00 89.31 80 ASP A CA 1
ATOM 637 C C . ASP A 1 80 ? -11.471 3.827 1.199 1.00 89.31 80 ASP A C 1
ATOM 639 O O . ASP A 1 80 ? -12.350 3.875 0.331 1.00 89.31 80 ASP A O 1
ATOM 643 N N . THR A 1 81 ? -11.480 2.918 2.168 1.00 86.88 81 THR A N 1
ATOM 644 C CA . THR A 1 81 ? -12.502 1.877 2.296 1.00 86.88 81 THR A CA 1
ATOM 645 C C . THR A 1 81 ? -13.231 2.012 3.631 1.00 86.88 81 THR A C 1
ATOM 647 O O . THR A 1 81 ? -13.084 1.156 4.511 1.00 86.88 81 THR A O 1
ATOM 650 N N . PRO A 1 82 ? -14.018 3.085 3.836 1.00 82.88 82 PRO A N 1
ATOM 651 C CA . PRO A 1 82 ? -14.740 3.270 5.083 1.00 82.88 82 PRO A CA 1
ATOM 652 C C . PRO A 1 82 ? -15.751 2.136 5.282 1.00 82.88 82 PRO A C 1
ATOM 654 O O . PRO A 1 82 ? -16.348 1.623 4.329 1.00 82.88 82 PRO A O 1
ATOM 657 N N . LYS A 1 83 ? -15.968 1.758 6.544 1.00 77.19 83 LYS A N 1
ATOM 658 C CA . LYS A 1 83 ? -16.990 0.770 6.911 1.00 77.19 83 LYS A CA 1
ATOM 659 C C . LYS A 1 83 ? -18.369 1.379 6.661 1.00 77.19 83 LYS A C 1
ATOM 661 O O . LYS A 1 83 ? -18.722 2.376 7.287 1.00 77.19 83 LYS A O 1
ATOM 666 N N . ILE A 1 84 ? -19.139 0.791 5.745 1.00 75.31 84 ILE A N 1
ATOM 667 C CA . ILE A 1 84 ? -20.521 1.199 5.466 1.00 75.31 84 ILE A CA 1
ATOM 66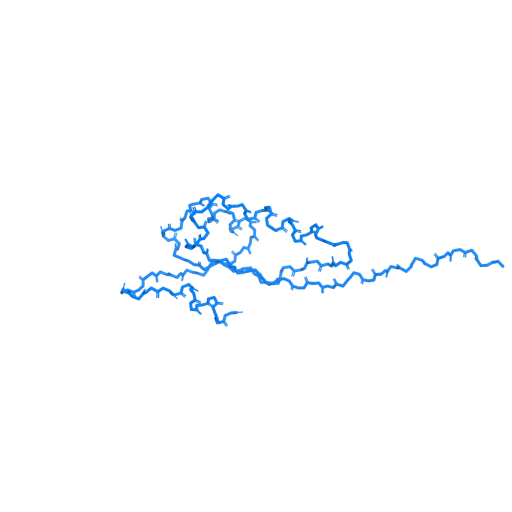8 C C . ILE A 1 84 ? -21.457 0.182 6.119 1.00 75.31 84 ILE A C 1
ATOM 670 O O . ILE A 1 84 ? -21.563 -0.961 5.682 1.00 75.31 84 ILE A O 1
ATOM 674 N N . GLY A 1 85 ? -22.147 0.598 7.181 1.00 71.88 85 GLY A N 1
ATOM 675 C CA . GLY A 1 85 ? -23.073 -0.270 7.908 1.00 71.88 85 GLY A CA 1
ATOM 676 C C . GLY A 1 85 ? -22.362 -1.388 8.680 1.00 71.88 85 GLY A C 1
ATOM 677 O O . GLY A 1 85 ? -21.390 -1.136 9.389 1.00 71.88 85 GLY A O 1
ATOM 678 N N . LYS A 1 86 ? -22.885 -2.618 8.592 1.00 68.56 86 LYS A N 1
ATOM 679 C CA . LYS A 1 86 ? -22.338 -3.806 9.283 1.00 68.56 86 LYS A CA 1
ATOM 680 C C . LYS A 1 86 ? -21.390 -4.640 8.414 1.00 68.56 86 LYS A C 1
ATOM 682 O O . LYS A 1 86 ? -20.748 -5.548 8.938 1.00 68.56 86 LYS A O 1
ATOM 687 N N . GLU A 1 87 ? -21.331 -4.346 7.118 1.00 67.88 87 GLU A N 1
ATOM 688 C CA . GLU A 1 87 ? -20.517 -5.073 6.146 1.00 67.88 87 GLU A CA 1
ATOM 689 C C . GLU A 1 87 ? -19.030 -4.842 6.444 1.00 67.88 87 GLU A C 1
ATOM 691 O O . GLU A 1 87 ? -18.552 -3.705 6.527 1.00 67.88 87 GLU A O 1
ATOM 696 N N . LYS A 1 88 ? -18.304 -5.940 6.651 1.00 66.06 88 LYS A N 1
ATOM 697 C CA . LYS A 1 88 ? -16.842 -5.953 6.767 1.00 66.06 88 LYS A CA 1
ATOM 698 C C . LYS A 1 88 ? -16.246 -6.283 5.389 1.00 66.06 88 LYS A C 1
ATOM 700 O O . LYS A 1 88 ? -16.975 -6.686 4.492 1.00 66.06 88 LYS A O 1
ATOM 705 N N . ASN A 1 89 ? -14.933 -6.132 5.231 1.00 76.06 89 ASN A N 1
ATOM 706 C CA . ASN A 1 89 ? -14.168 -6.665 4.089 1.00 76.06 89 ASN A CA 1
ATOM 707 C C . ASN A 1 89 ? -14.250 -5.878 2.765 1.00 76.06 89 ASN A C 1
ATOM 709 O O . ASN A 1 89 ? -14.024 -6.423 1.687 1.00 76.06 89 ASN A O 1
ATOM 713 N N . ARG A 1 90 ? -14.547 -4.571 2.810 1.00 84.50 90 ARG A N 1
ATOM 714 C CA . ARG A 1 90 ? -14.490 -3.725 1.601 1.00 84.50 90 ARG A CA 1
ATOM 715 C C . ARG A 1 90 ? -13.068 -3.615 1.035 1.00 84.50 90 ARG A C 1
ATOM 717 O O . ARG A 1 90 ? -12.916 -3.566 -0.181 1.00 84.50 90 ARG A O 1
ATOM 724 N N . ALA A 1 91 ? -12.061 -3.567 1.908 1.00 85.94 91 ALA A N 1
ATOM 725 C CA . ALA A 1 91 ? -10.659 -3.599 1.506 1.00 85.94 91 ALA A CA 1
ATOM 726 C C . ALA A 1 91 ? -10.334 -4.910 0.779 1.00 85.94 91 ALA A C 1
ATOM 728 O O . ALA A 1 91 ? -9.876 -4.849 -0.355 1.00 85.94 91 ALA A O 1
ATOM 729 N N . ASP A 1 92 ? -10.680 -6.064 1.364 1.00 85.75 92 ASP A N 1
ATOM 730 C CA . ASP A 1 92 ? -10.462 -7.382 0.749 1.00 85.75 92 ASP A CA 1
ATOM 731 C C . ASP A 1 92 ? -11.142 -7.512 -0.620 1.00 85.75 92 ASP A C 1
ATOM 733 O O . ASP A 1 92 ? -10.552 -8.035 -1.564 1.00 85.75 92 ASP A O 1
ATOM 737 N N . LEU A 1 93 ? -12.376 -7.009 -0.753 1.00 86.69 93 LEU A N 1
ATOM 738 C CA . LEU A 1 93 ? -13.105 -7.031 -2.021 1.00 86.69 93 LEU A CA 1
ATOM 739 C C . LEU A 1 93 ? -12.390 -6.210 -3.098 1.00 86.69 93 LEU A C 1
ATOM 741 O O . LEU A 1 93 ? -12.225 -6.695 -4.210 1.00 86.69 93 LEU A O 1
ATOM 745 N N . LEU A 1 94 ? -11.988 -4.977 -2.783 1.00 87.69 94 LEU A N 1
ATOM 746 C CA . LEU A 1 94 ? -11.318 -4.102 -3.748 1.00 87.69 94 LEU A CA 1
ATOM 747 C C . LEU A 1 94 ? -9.926 -4.627 -4.109 1.00 87.69 94 LEU A C 1
ATOM 749 O O . LEU A 1 94 ? -9.588 -4.653 -5.284 1.00 87.69 94 LEU A O 1
ATOM 753 N N . LEU A 1 95 ? -9.182 -5.137 -3.125 1.00 88.00 95 LEU A N 1
ATOM 754 C CA . LEU A 1 95 ? -7.917 -5.841 -3.342 1.00 88.00 95 LEU A CA 1
ATOM 755 C C . LEU A 1 95 ? -8.063 -7.051 -4.270 1.00 88.00 95 LEU A C 1
ATOM 757 O O . LEU A 1 95 ? -7.145 -7.346 -5.016 1.00 88.00 95 LEU A O 1
ATOM 761 N N . SER A 1 96 ? -9.194 -7.759 -4.211 1.00 86.88 96 SER A N 1
ATOM 762 C CA . SER A 1 96 ? -9.451 -8.933 -5.057 1.00 86.88 96 SER A CA 1
ATOM 763 C C . SER A 1 96 ? -9.874 -8.580 -6.487 1.00 86.88 96 SER A C 1
ATOM 765 O O . SER A 1 96 ? -9.932 -9.468 -7.337 1.00 86.88 96 SER A O 1
ATOM 767 N N . LEU A 1 97 ? -10.269 -7.328 -6.732 1.00 87.12 97 LEU A N 1
ATOM 768 C CA . LEU A 1 97 ? -10.703 -6.851 -8.047 1.00 87.12 97 LEU A CA 1
ATOM 769 C C . LEU A 1 97 ? -9.555 -6.252 -8.864 1.00 87.12 97 LEU A C 1
ATOM 771 O O . LEU A 1 97 ? -9.636 -6.275 -10.094 1.00 87.12 97 LEU A O 1
ATOM 775 N N . ASP A 1 98 ? -8.545 -5.711 -8.185 1.00 83.94 98 ASP A N 1
ATOM 776 C CA . ASP A 1 98 ? -7.339 -5.140 -8.791 1.00 83.94 98 ASP A CA 1
ATOM 777 C C . ASP A 1 98 ? -6.224 -6.178 -9.011 1.00 83.94 98 ASP A C 1
ATOM 779 O O . ASP A 1 98 ? -5.307 -5.870 -9.814 1.00 83.94 98 ASP A O 1
#

Organism: Vibrio parahaemolyticus (NCBI:txid670)

Foldseek 3Di:
DDPDDDPPPLPQAEDEDADEAEQVVPQVDPDDVVVVVVCQVPVDPSHDYHHPHAEYEEAPVPGDPVVVVRSVVVPHHYDHDDDDPPDPCSRVVVVVVD

Secondary structure (DSSP, 8-state):
-----------PEEEEEEEEEEHHHHTTS---HHHHHHHHHHS-TTEEEEEEEEEEEE-TTTS-HHHHHHHHHTTPEEEE----TT---HHHHHHHH-

Radius of gyration: 19.13 Å; chains: 1; bounding box: 67×20×47 Å

pLDDT: mean 80.42, std 12.68, range [36.44, 94.31]

Sequence (98 aa):
MNLFPGHNLMKKKNFNIAVYIDMENIAASDFQLEEVMNSFLSADDEYNCIFTIKSAYGNQATAKKSLKTQILEHNFNIIDTPKIGKEKNRADLLLSLD

InterPro domains:
  IPR021139 NYN domain [PF01936] (16-98)